Protein AF-A0A8T4I484-F1 (afdb_monomer_lite)

Sequence (75 aa):
QKARDAAAARGTSIHAYAEQLVAGEEVEAPEEWVGHIESCARVLDDWQIQPVVVERPVASRTWWYSGTPDVIGDV

pLDDT: mean 89.46, std 6.15, range [62.69, 98.19]

Foldseek 3Di:
DVVVVVVVVVVVVLLVLLLCVLVVHDDDDDPVNVVVNVVSNCVCVVQVWNFPFAQDWDADPPVGDIDGDRTDTDD

Structure (mmCIF, N/CA/C/O backbone):
data_AF-A0A8T4I484-F1
#
_entry.id   AF-A0A8T4I484-F1
#
loop_
_atom_site.group_PDB
_atom_site.id
_atom_site.type_symbol
_atom_site.label_atom_id
_atom_site.label_alt_id
_atom_site.label_comp_id
_atom_site.label_asym_id
_atom_site.label_entity_id
_atom_site.label_seq_id
_atom_site.pdbx_PDB_ins_code
_atom_site.Cartn_x
_atom_site.Cartn_y
_atom_site.Cartn_z
_atom_site.occupancy
_atom_site.B_iso_or_equiv
_atom_site.auth_seq_id
_atom_site.auth_comp_id
_atom_site.auth_asym_id
_atom_site.auth_atom_id
_atom_site.pdbx_PDB_model_num
ATOM 1 N N . GLN A 1 1 ? 8.717 17.851 14.791 1.00 62.69 1 GLN A N 1
ATOM 2 C CA . GLN A 1 1 ? 9.061 16.424 14.978 1.00 62.69 1 GLN A CA 1
ATOM 3 C C . GLN A 1 1 ? 7.832 15.577 15.319 1.00 62.69 1 GLN A C 1
ATOM 5 O O . GLN A 1 1 ? 7.362 14.894 14.429 1.00 62.69 1 GLN A O 1
ATOM 10 N N . LYS A 1 2 ? 7.225 15.708 16.515 1.00 70.75 2 LYS A N 1
ATOM 11 C CA . LYS A 1 2 ? 6.154 14.809 17.011 1.00 70.75 2 LYS A CA 1
ATOM 12 C C . LYS A 1 2 ? 4.979 14.551 16.052 1.00 70.75 2 LYS A C 1
ATOM 14 O O . LYS A 1 2 ? 4.573 13.411 15.895 1.00 70.75 2 LYS A O 1
ATOM 19 N N . ALA A 1 3 ? 4.458 15.586 15.388 1.00 74.88 3 ALA A N 1
ATOM 20 C CA . ALA A 1 3 ? 3.352 15.424 14.438 1.00 74.88 3 ALA A CA 1
ATOM 21 C C . ALA A 1 3 ? 3.741 14.606 13.190 1.00 74.88 3 ALA A C 1
ATOM 23 O O . ALA A 1 3 ? 2.926 13.850 12.675 1.00 74.88 3 ALA A O 1
ATOM 24 N N . ARG A 1 4 ? 4.999 14.717 12.734 1.00 81.69 4 ARG A N 1
ATOM 25 C CA . ARG A 1 4 ? 5.526 13.932 11.608 1.00 81.69 4 ARG A CA 1
ATOM 26 C C . ARG A 1 4 ? 5.606 12.456 11.974 1.00 81.69 4 ARG A C 1
ATOM 28 O O . ARG A 1 4 ? 5.208 11.612 11.187 1.00 81.69 4 ARG A O 1
ATOM 35 N N . ASP A 1 5 ? 6.114 12.172 13.167 1.00 77.44 5 ASP A N 1
ATOM 36 C CA . ASP A 1 5 ? 6.339 10.801 13.620 1.00 77.44 5 ASP A CA 1
ATOM 37 C C . ASP A 1 5 ? 5.002 10.093 13.891 1.00 77.44 5 ASP A C 1
ATOM 39 O O . ASP A 1 5 ? 4.831 8.938 13.516 1.00 77.44 5 ASP A O 1
ATOM 43 N N . ALA A 1 6 ? 4.014 10.816 14.431 1.00 77.94 6 ALA A N 1
ATOM 44 C CA . ALA A 1 6 ? 2.646 10.318 14.570 1.00 77.94 6 ALA A CA 1
ATOM 45 C C . ALA A 1 6 ? 1.980 10.047 13.209 1.00 77.94 6 ALA A C 1
ATOM 47 O O . ALA A 1 6 ? 1.346 9.009 13.027 1.00 77.94 6 ALA A O 1
ATOM 48 N N . ALA A 1 7 ? 2.148 10.949 12.235 1.00 78.56 7 ALA A N 1
ATOM 49 C CA . ALA A 1 7 ? 1.621 10.747 10.887 1.00 78.56 7 ALA A CA 1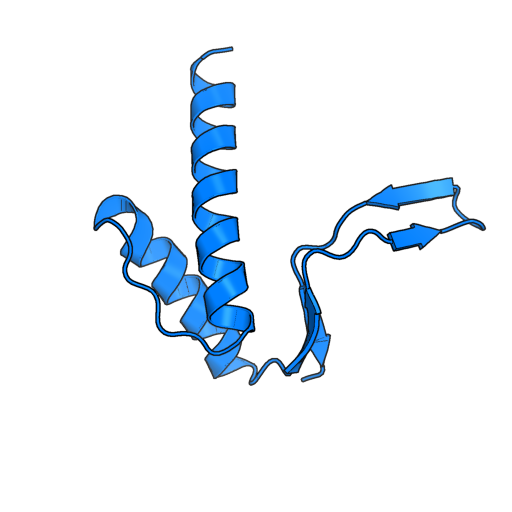
ATOM 50 C C . ALA A 1 7 ? 2.278 9.547 10.186 1.00 78.56 7 ALA A C 1
ATOM 52 O O . ALA A 1 7 ? 1.582 8.775 9.529 1.00 78.56 7 ALA A O 1
ATOM 53 N N . ALA A 1 8 ? 3.590 9.369 10.363 1.00 78.62 8 ALA A N 1
ATOM 54 C CA . ALA A 1 8 ? 4.326 8.224 9.836 1.00 78.62 8 ALA A CA 1
ATOM 55 C C . ALA A 1 8 ? 3.839 6.905 10.450 1.00 78.62 8 ALA A C 1
ATOM 57 O O . ALA A 1 8 ? 3.508 5.990 9.705 1.00 78.62 8 ALA A O 1
ATOM 58 N N . ALA A 1 9 ? 3.710 6.834 11.781 1.00 84.75 9 ALA A N 1
ATOM 59 C CA . ALA A 1 9 ? 3.201 5.643 12.465 1.00 84.75 9 ALA A CA 1
ATOM 60 C C . ALA A 1 9 ? 1.788 5.272 11.993 1.00 84.75 9 ALA A C 1
ATOM 62 O O . ALA A 1 9 ? 1.523 4.111 11.693 1.00 84.75 9 ALA A O 1
ATOM 63 N N . ARG A 1 10 ? 0.907 6.271 11.844 1.00 86.25 10 ARG A N 1
ATOM 64 C CA . ARG A 1 10 ? -0.442 6.066 11.306 1.00 86.25 10 ARG A CA 1
ATOM 65 C C . ARG A 1 10 ? -0.411 5.496 9.886 1.00 86.25 10 ARG A C 1
ATOM 67 O O . ARG A 1 10 ? -1.158 4.574 9.589 1.00 86.25 10 ARG A O 1
ATOM 74 N N . GLY A 1 11 ? 0.437 6.047 9.016 1.00 84.88 11 GLY A N 1
ATOM 75 C CA . GLY A 1 11 ? 0.607 5.547 7.650 1.00 84.88 11 GLY A CA 1
ATOM 76 C C . GLY A 1 11 ? 1.048 4.085 7.633 1.00 84.88 11 GLY A C 1
ATOM 77 O O . GLY A 1 11 ? 0.415 3.273 6.970 1.00 84.88 11 GLY A O 1
ATOM 78 N N . THR A 1 12 ? 2.053 3.730 8.437 1.00 88.12 12 THR A N 1
ATOM 79 C CA . THR A 1 12 ? 2.522 2.342 8.570 1.00 88.12 12 THR A CA 1
ATOM 80 C C . THR A 1 12 ? 1.407 1.392 9.003 1.00 88.12 12 THR A C 1
ATOM 82 O O . THR A 1 12 ? 1.265 0.322 8.421 1.00 88.12 12 THR A O 1
ATOM 85 N N . SER A 1 13 ? 0.588 1.781 9.985 1.00 89.50 13 SER A N 1
ATOM 86 C CA . SER A 1 13 ? -0.541 0.954 10.422 1.00 89.50 13 SER A CA 1
ATOM 87 C C . SER A 1 13 ? -1.563 0.740 9.307 1.00 89.50 13 SER A C 1
ATOM 89 O O . SER A 1 13 ? -1.999 -0.385 9.104 1.00 89.50 13 SER A O 1
ATOM 91 N N . ILE A 1 14 ? -1.916 1.787 8.557 1.00 90.38 14 ILE A N 1
ATOM 92 C CA . ILE A 1 14 ? -2.892 1.684 7.461 1.00 90.38 14 ILE A CA 1
ATOM 93 C C . ILE A 1 14 ? -2.378 0.761 6.343 1.00 90.38 14 ILE A C 1
ATOM 95 O O . ILE A 1 14 ? -3.145 -0.066 5.856 1.00 90.38 14 ILE A O 1
ATOM 99 N N . HIS A 1 15 ? -1.097 0.851 5.969 1.00 89.38 15 HIS A N 1
ATOM 100 C CA . HIS A 1 15 ? -0.523 -0.012 4.926 1.00 89.38 15 HIS A CA 1
ATOM 101 C C . HIS A 1 15 ? -0.515 -1.492 5.324 1.00 89.38 15 HIS A C 1
ATOM 103 O O . HIS A 1 15 ? -0.827 -2.333 4.491 1.00 89.38 15 HIS A O 1
ATOM 109 N N . ALA A 1 16 ? -0.292 -1.813 6.602 1.00 88.81 16 ALA A N 1
ATOM 110 C CA . ALA A 1 16 ? -0.376 -3.196 7.077 1.00 88.81 16 ALA A CA 1
ATOM 111 C C . ALA A 1 16 ? -1.781 -3.810 6.906 1.00 88.81 16 ALA A C 1
ATOM 113 O O . ALA A 1 16 ? -1.915 -5.014 6.700 1.00 88.81 16 ALA A O 1
ATOM 114 N N . TYR A 1 17 ? -2.841 -2.999 6.986 1.00 90.88 17 TYR A N 1
ATOM 115 C CA . TYR A 1 17 ? -4.206 -3.453 6.699 1.00 90.88 17 TYR A CA 1
ATOM 116 C C . TYR A 1 17 ? -4.495 -3.522 5.200 1.00 90.88 17 TYR A C 1
ATOM 118 O O . TYR A 1 17 ? -5.157 -4.450 4.745 1.00 90.88 17 TYR A O 1
ATOM 126 N N . ALA A 1 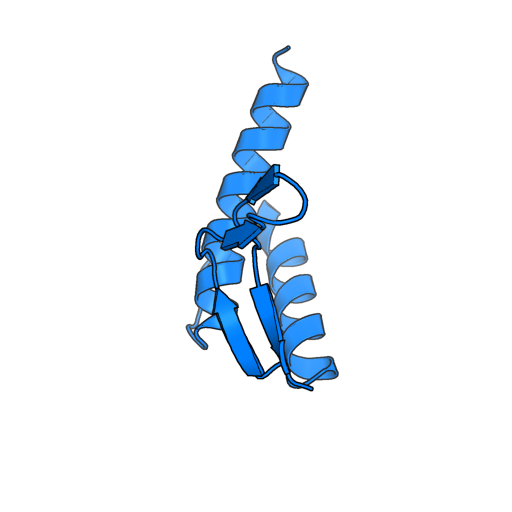18 ? -3.986 -2.563 4.426 1.00 88.12 18 ALA A N 1
ATOM 127 C CA . ALA A 1 18 ? -4.113 -2.584 2.973 1.00 88.12 18 ALA A CA 1
ATOM 128 C C . ALA A 1 18 ? -3.422 -3.813 2.357 1.00 88.12 18 ALA A C 1
ATOM 130 O O . ALA A 1 18 ? -3.972 -4.417 1.444 1.00 88.12 18 ALA A O 1
ATOM 131 N N . GLU A 1 19 ? -2.268 -4.227 2.888 1.00 89.81 19 GLU A N 1
ATOM 132 C CA . GLU A 1 19 ? -1.559 -5.442 2.467 1.00 89.81 19 GLU A CA 1
ATOM 133 C C . GLU A 1 19 ? -2.440 -6.697 2.599 1.00 89.81 19 GLU A C 1
ATOM 135 O O . GLU A 1 19 ? -2.540 -7.484 1.658 1.00 89.81 19 GLU A O 1
ATOM 140 N N . GLN A 1 20 ? -3.143 -6.843 3.727 1.00 89.75 20 GLN A N 1
ATOM 141 C CA . GLN A 1 20 ? -4.085 -7.945 3.965 1.00 89.75 20 GLN A CA 1
ATOM 142 C C . GLN A 1 20 ? -5.265 -7.907 2.982 1.00 89.75 20 GLN A C 1
ATOM 144 O O . GLN A 1 20 ? -5.607 -8.928 2.386 1.00 89.75 20 GLN A O 1
ATOM 149 N N . LEU A 1 21 ? -5.837 -6.722 2.730 1.00 89.75 21 LEU A N 1
ATOM 150 C CA . LEU A 1 21 ? -6.902 -6.568 1.731 1.00 89.75 21 LEU A CA 1
ATOM 151 C C . LEU A 1 21 ? -6.442 -6.971 0.327 1.00 89.75 21 LEU A C 1
ATOM 153 O O . LEU A 1 21 ? -7.166 -7.661 -0.386 1.00 89.75 21 LEU A O 1
ATOM 157 N N . VAL A 1 22 ? -5.233 -6.567 -0.073 1.00 89.50 22 VAL A N 1
ATOM 158 C CA . VAL A 1 22 ? -4.649 -6.937 -1.371 1.00 89.50 22 VAL A CA 1
ATOM 159 C C . VAL A 1 22 ? -4.442 -8.452 -1.471 1.00 89.50 22 VAL A C 1
ATOM 161 O O . VAL A 1 22 ? -4.600 -9.018 -2.550 1.00 89.50 22 VAL A O 1
ATOM 164 N N . ALA A 1 23 ? -4.136 -9.126 -0.360 1.00 86.12 23 ALA A N 1
ATOM 165 C CA . ALA A 1 23 ? -4.056 -10.585 -0.296 1.00 86.12 23 ALA A CA 1
ATOM 166 C C . ALA A 1 23 ? -5.432 -11.289 -0.345 1.00 86.12 23 ALA A C 1
ATOM 168 O O . ALA A 1 23 ? -5.481 -12.519 -0.420 1.00 86.12 23 ALA A O 1
ATOM 169 N N . GLY A 1 24 ? -6.538 -10.535 -0.345 1.00 84.56 24 GLY A N 1
ATOM 170 C CA . GLY A 1 24 ? -7.906 -11.056 -0.339 1.00 84.56 24 GLY A CA 1
ATOM 171 C C . GLY A 1 24 ? -8.402 -11.467 1.049 1.00 84.56 24 GLY A C 1
ATOM 172 O O . GLY A 1 24 ? -9.354 -12.241 1.150 1.00 84.56 24 GLY A O 1
ATOM 173 N N . GLU A 1 25 ? -7.751 -10.993 2.111 1.00 87.88 25 GLU A N 1
ATOM 174 C CA . GLU A 1 25 ? -8.130 -11.286 3.492 1.00 87.88 25 GLU A CA 1
ATOM 175 C C . GLU A 1 25 ? -9.189 -10.298 4.004 1.00 87.88 25 GLU A C 1
ATOM 177 O O . GLU A 1 25 ? -9.219 -9.124 3.629 1.00 87.88 25 GLU A O 1
ATOM 182 N N . GLU A 1 26 ? -10.058 -10.772 4.899 1.00 86.75 26 GLU A N 1
ATOM 183 C CA . GLU A 1 26 ? -10.957 -9.901 5.655 1.00 86.75 26 GLU A CA 1
ATOM 184 C C . GLU A 1 26 ? -10.203 -9.254 6.817 1.00 86.75 26 GLU A C 1
ATOM 186 O O . GLU A 1 26 ? -9.458 -9.913 7.544 1.00 86.75 26 GLU A O 1
ATOM 191 N N . VAL A 1 27 ? -10.422 -7.955 7.010 1.00 88.31 27 VAL A N 1
ATOM 192 C CA . VAL A 1 27 ? -9.659 -7.154 7.964 1.00 88.31 27 VAL A CA 1
ATOM 193 C C . VAL A 1 27 ? -10.587 -6.466 8.956 1.00 88.31 27 VAL A C 1
ATOM 195 O O . VAL A 1 27 ? -11.459 -5.688 8.574 1.00 88.31 27 VAL A O 1
ATOM 198 N N . GLU A 1 28 ? -10.337 -6.680 10.248 1.00 88.19 28 GLU A N 1
ATOM 199 C CA . GLU A 1 28 ? -10.932 -5.887 11.323 1.00 88.19 28 GLU A CA 1
ATOM 200 C C . GLU A 1 28 ? -9.985 -4.754 11.724 1.00 88.19 28 GLU A C 1
ATOM 202 O O . GLU A 1 28 ? -8.865 -4.982 12.191 1.00 88.19 28 GLU A O 1
ATOM 207 N N . ALA A 1 29 ? -10.442 -3.514 11.565 1.00 85.06 29 ALA A N 1
ATOM 208 C CA . ALA A 1 29 ? -9.651 -2.334 11.875 1.00 85.06 29 ALA A CA 1
ATOM 209 C C . ALA A 1 29 ? -10.359 -1.389 12.854 1.00 85.06 29 ALA A C 1
ATOM 211 O O . ALA A 1 29 ? -11.589 -1.311 12.865 1.00 85.06 29 ALA A O 1
ATOM 212 N N . PRO A 1 30 ? -9.595 -0.627 13.659 1.00 88.44 30 PRO A N 1
ATOM 213 C CA . PRO A 1 30 ? -10.129 0.450 14.483 1.00 88.44 30 PRO A CA 1
ATOM 214 C C . PRO A 1 30 ? -10.972 1.447 13.682 1.00 88.44 30 PRO A C 1
ATOM 216 O O . PRO A 1 30 ? -10.613 1.811 12.562 1.00 88.44 30 PRO A O 1
ATOM 219 N N . GLU A 1 31 ? -12.046 1.953 14.298 1.00 89.12 31 GLU A N 1
ATOM 220 C CA . GLU A 1 31 ? -13.022 2.874 13.688 1.00 89.12 31 GLU A CA 1
ATOM 221 C C . GLU A 1 31 ? -12.363 4.078 12.993 1.00 89.12 31 GLU A C 1
ATOM 223 O O . GLU A 1 31 ? -12.753 4.479 11.899 1.00 89.12 31 GLU A O 1
ATOM 228 N N . GLU A 1 32 ? -11.295 4.612 13.585 1.00 87.50 32 GLU A N 1
ATOM 229 C CA . GLU A 1 32 ? -10.531 5.741 13.046 1.00 87.50 32 GLU A CA 1
ATOM 230 C C . GLU A 1 32 ? -9.829 5.465 11.703 1.00 87.50 32 GLU A C 1
ATOM 232 O O . GLU A 1 32 ? -9.467 6.412 10.994 1.00 87.50 32 GLU A O 1
ATOM 237 N N . TRP A 1 33 ? -9.622 4.196 11.337 1.00 88.75 33 TRP A N 1
ATOM 238 C CA . TRP A 1 33 ? -8.950 3.787 10.098 1.00 88.75 33 TRP A CA 1
ATOM 239 C C . TRP A 1 33 ? -9.895 3.159 9.074 1.00 88.75 33 TRP A C 1
ATOM 241 O O . TRP A 1 33 ? -9.513 3.060 7.907 1.00 88.75 33 TRP A O 1
ATOM 251 N N . VAL A 1 34 ? -11.130 2.822 9.468 1.00 89.19 34 VAL A N 1
ATOM 252 C CA . VAL A 1 34 ? -12.142 2.192 8.600 1.00 89.19 34 VAL A CA 1
ATOM 253 C C . VAL A 1 34 ? -12.304 2.956 7.289 1.00 89.19 34 VAL A C 1
ATOM 255 O O . VAL A 1 34 ? -12.203 2.362 6.224 1.00 89.19 34 VAL A O 1
ATOM 258 N N . GLY A 1 35 ? -12.429 4.286 7.336 1.00 90.88 35 GLY A N 1
ATOM 259 C CA . GLY A 1 35 ? -12.589 5.087 6.117 1.00 90.88 35 GLY A CA 1
ATOM 260 C C . GLY A 1 35 ? -11.409 4.993 5.134 1.00 90.88 35 GLY A C 1
ATOM 261 O O . GLY A 1 35 ? -11.616 5.068 3.925 1.00 90.88 35 GLY A O 1
ATOM 262 N N . HIS A 1 36 ? -10.176 4.802 5.623 1.00 91.12 36 HIS A N 1
ATOM 263 C CA . HIS A 1 36 ? -9.001 4.606 4.756 1.00 91.12 36 HIS A CA 1
ATOM 264 C C . HIS A 1 36 ? -9.003 3.212 4.132 1.00 91.12 36 HIS A C 1
ATOM 266 O O . HIS A 1 36 ? -8.727 3.065 2.944 1.00 91.12 36 HIS A O 1
ATOM 272 N N . ILE A 1 37 ? -9.353 2.206 4.928 1.00 89.69 37 ILE A N 1
ATOM 273 C CA . ILE A 1 37 ? -9.365 0.796 4.531 1.00 89.69 37 ILE A CA 1
ATOM 274 C C . ILE A 1 37 ? -10.493 0.532 3.529 1.00 89.69 37 ILE A C 1
ATOM 276 O O . ILE A 1 37 ? -10.245 -0.037 2.472 1.00 89.69 37 ILE A O 1
ATOM 280 N N . GLU A 1 38 ? -11.696 1.054 3.777 1.00 91.88 38 GLU A N 1
ATOM 281 C CA . GLU A 1 38 ? -12.817 0.995 2.831 1.00 91.88 38 GLU A CA 1
ATOM 282 C C . GLU A 1 38 ? -12.502 1.699 1.510 1.00 91.88 38 GLU A C 1
ATOM 284 O O . GLU A 1 38 ? -12.921 1.246 0.446 1.00 91.88 38 GLU A O 1
ATOM 289 N N . SER A 1 39 ? -11.783 2.825 1.561 1.00 92.44 39 SER A N 1
ATOM 290 C CA . SER A 1 39 ? -11.354 3.517 0.346 1.00 92.44 39 SER A CA 1
ATOM 291 C C . SER A 1 39 ? -10.337 2.693 -0.438 1.00 92.44 39 SER A C 1
ATOM 293 O O . SER A 1 39 ? -10.353 2.741 -1.665 1.00 92.44 39 SER A O 1
ATOM 295 N N . CYS A 1 40 ? -9.456 1.963 0.248 1.00 91.12 40 CYS A N 1
ATOM 296 C CA . CYS A 1 40 ? -8.496 1.067 -0.383 1.00 91.12 40 CYS A CA 1
ATOM 297 C C . CYS A 1 40 ? -9.208 -0.125 -1.039 1.00 91.12 40 CYS A C 1
ATOM 299 O O . CYS A 1 40 ? -9.009 -0.359 -2.228 1.00 91.12 40 CYS A O 1
ATOM 301 N N . ALA A 1 41 ? -10.118 -0.787 -0.315 1.00 90.81 41 ALA A N 1
ATOM 302 C CA . ALA A 1 41 ? -10.948 -1.872 -0.842 1.00 90.81 41 ALA A CA 1
ATOM 303 C C . ALA A 1 41 ? -11.728 -1.441 -2.094 1.00 90.81 41 ALA A C 1
ATOM 305 O O . ALA A 1 41 ? -11.692 -2.127 -3.109 1.00 90.81 41 ALA A O 1
ATOM 306 N N . ARG A 1 42 ? -12.331 -0.243 -2.073 1.00 93.44 42 ARG A N 1
ATOM 307 C CA . ARG A 1 42 ? -13.029 0.314 -3.243 1.00 93.44 42 ARG A CA 1
ATOM 308 C C . ARG A 1 42 ? -12.140 0.427 -4.477 1.00 93.44 42 ARG A C 1
ATOM 310 O O . ARG A 1 42 ? -12.591 0.110 -5.565 1.00 93.44 42 ARG A O 1
ATOM 317 N N . VAL A 1 43 ? -10.889 0.862 -4.327 1.00 90.44 43 VAL A N 1
ATOM 318 C CA . VAL A 1 43 ? -9.955 0.941 -5.462 1.00 90.44 43 VAL A CA 1
ATOM 319 C C . VAL A 1 43 ? -9.621 -0.451 -5.995 1.00 90.44 43 VAL A C 1
ATOM 321 O O . VAL A 1 43 ? -9.584 -0.631 -7.210 1.00 90.44 43 VAL A O 1
ATOM 324 N N . LEU A 1 44 ? -9.399 -1.428 -5.110 1.00 90.25 44 LEU A N 1
ATOM 325 C CA . LEU A 1 44 ? -9.133 -2.812 -5.511 1.00 90.25 44 LEU A CA 1
ATOM 326 C C . LEU A 1 44 ? -10.320 -3.408 -6.276 1.00 90.25 44 LEU A C 1
ATOM 328 O O . LEU A 1 44 ? -10.115 -4.009 -7.329 1.00 90.25 44 LEU A O 1
ATOM 332 N N . ASP A 1 45 ? -11.541 -3.169 -5.798 1.00 90.62 45 ASP A N 1
ATOM 333 C CA . ASP A 1 45 ? -12.772 -3.658 -6.416 1.00 90.62 45 ASP A CA 1
ATOM 334 C C . ASP A 1 45 ? -13.095 -2.937 -7.731 1.00 90.62 45 ASP A C 1
ATOM 336 O O . ASP A 1 45 ? -13.364 -3.590 -8.739 1.00 90.62 45 ASP A O 1
ATOM 340 N N . ASP A 1 46 ? -13.037 -1.605 -7.768 1.00 94.94 46 ASP A N 1
ATOM 341 C CA . ASP A 1 46 ? -13.395 -0.817 -8.958 1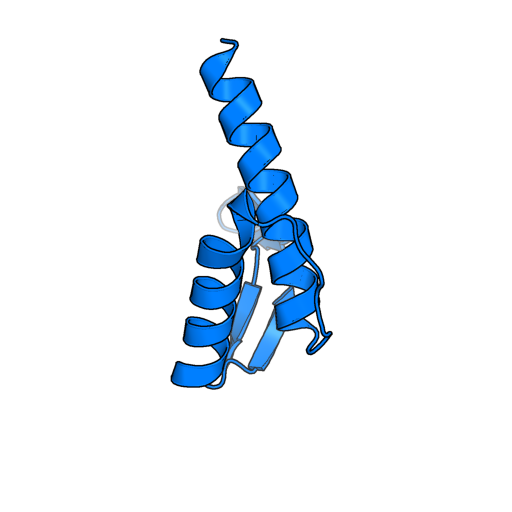.00 94.94 46 ASP A CA 1
ATOM 342 C C . ASP A 1 46 ? -12.493 -1.151 -10.157 1.00 94.94 46 ASP A C 1
ATOM 344 O O . ASP A 1 46 ? -12.935 -1.121 -11.307 1.00 94.94 46 ASP A O 1
ATOM 348 N N . TRP A 1 47 ? -11.228 -1.473 -9.884 1.00 91.94 47 TRP A N 1
ATOM 349 C CA . TRP A 1 47 ? -10.212 -1.762 -10.896 1.00 91.94 47 TRP A CA 1
ATOM 350 C C . TRP A 1 47 ? -9.896 -3.254 -11.026 1.00 91.94 47 TRP A C 1
ATOM 352 O O . TRP A 1 47 ? -9.095 -3.617 -11.880 1.00 91.94 47 TRP A O 1
ATOM 362 N N . GLN A 1 48 ? -10.512 -4.107 -10.198 1.00 91.69 48 GLN A N 1
ATOM 363 C CA . GLN A 1 48 ? -10.278 -5.557 -10.149 1.00 91.69 48 GLN A CA 1
ATOM 364 C C . GLN A 1 48 ? -8.783 -5.924 -10.101 1.00 91.69 48 GLN A C 1
ATOM 366 O O . GLN A 1 48 ? -8.346 -6.895 -10.725 1.00 91.69 48 GLN A O 1
ATOM 371 N N . ILE A 1 49 ? -7.997 -5.137 -9.357 1.00 90.88 49 ILE A N 1
ATOM 372 C CA . ILE A 1 49 ? -6.531 -5.201 -9.369 1.00 90.88 49 ILE A CA 1
ATOM 373 C C . ILE A 1 49 ? -6.065 -6.607 -8.990 1.00 90.88 49 ILE A C 1
ATOM 375 O O . ILE A 1 49 ? -6.346 -7.092 -7.896 1.00 90.88 49 ILE A O 1
ATOM 379 N N . GLN A 1 50 ? -5.294 -7.237 -9.876 1.00 92.12 50 GLN A N 1
ATOM 380 C CA . GLN A 1 50 ? -4.644 -8.518 -9.613 1.00 92.12 50 GLN A CA 1
ATOM 381 C C . GLN A 1 50 ? -3.210 -8.270 -9.128 1.00 92.12 50 GLN A C 1
ATOM 383 O O . GLN A 1 50 ? -2.372 -7.822 -9.918 1.0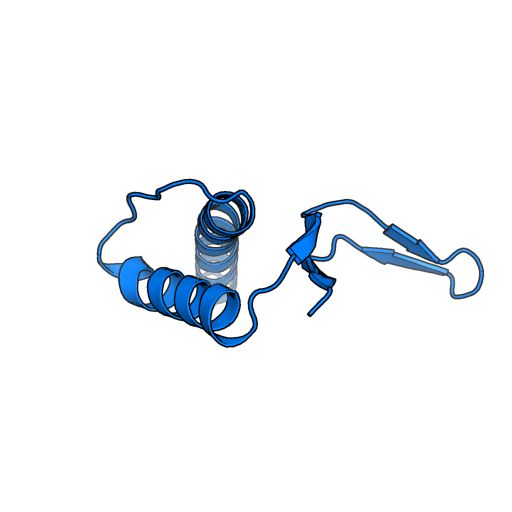0 92.12 50 GLN A O 1
ATOM 388 N N . PRO A 1 51 ? -2.879 -8.527 -7.851 1.00 91.25 51 PRO A N 1
ATOM 389 C CA . PRO A 1 51 ? -1.555 -8.226 -7.321 1.00 91.25 51 PRO A CA 1
ATOM 390 C C . PRO A 1 51 ? -0.465 -9.101 -7.953 1.00 91.25 51 PRO A C 1
ATOM 392 O O . PRO A 1 51 ? -0.520 -10.329 -7.925 1.00 91.25 51 PRO A O 1
ATOM 395 N N . VAL A 1 52 ? 0.574 -8.454 -8.484 1.00 93.50 52 VAL A N 1
ATOM 396 C CA . VAL A 1 52 ? 1.772 -9.093 -9.060 1.00 93.50 52 VAL A CA 1
ATOM 397 C C . VAL A 1 52 ? 2.960 -8.984 -8.100 1.00 93.50 52 VAL A C 1
ATOM 399 O O . VAL A 1 52 ? 3.759 -9.916 -7.964 1.00 93.50 52 VAL A O 1
ATOM 402 N N . VAL A 1 53 ? 3.098 -7.840 -7.428 1.00 91.81 53 VAL A N 1
ATOM 403 C CA . VAL A 1 53 ? 4.111 -7.580 -6.398 1.00 91.81 53 VAL A CA 1
ATOM 404 C C . VAL A 1 53 ? 3.448 -6.833 -5.247 1.00 91.81 53 VAL A C 1
ATOM 406 O O . VAL A 1 53 ? 2.811 -5.818 -5.492 1.00 91.81 53 VAL A O 1
ATOM 409 N N . VAL A 1 54 ? 3.630 -7.301 -4.013 1.00 92.62 54 VAL A N 1
ATOM 410 C CA . VAL A 1 54 ? 3.119 -6.662 -2.788 1.00 92.62 54 VAL A CA 1
ATOM 411 C C . VAL A 1 54 ? 4.274 -6.554 -1.799 1.00 92.62 54 VAL A C 1
ATOM 413 O O . VAL A 1 54 ? 4.979 -7.549 -1.606 1.00 92.62 54 VAL A O 1
ATOM 416 N N . GLU A 1 55 ? 4.527 -5.353 -1.272 1.00 91.56 55 GLU A N 1
ATOM 417 C CA . GLU A 1 55 ? 5.533 -5.060 -0.229 1.00 91.56 55 GLU A CA 1
ATOM 418 C C . GLU A 1 55 ? 6.924 -5.692 -0.462 1.00 91.56 55 GLU A C 1
ATOM 420 O O . GLU A 1 55 ? 7.666 -6.052 0.459 1.00 91.56 55 GLU A O 1
ATOM 425 N N . ARG A 1 56 ? 7.328 -5.837 -1.733 1.00 92.69 56 ARG A N 1
ATOM 426 C CA . ARG A 1 56 ? 8.575 -6.528 -2.093 1.00 92.69 56 ARG A CA 1
ATOM 427 C C . ARG A 1 56 ? 9.668 -5.550 -2.507 1.00 92.69 56 ARG A C 1
ATOM 429 O O . ARG A 1 56 ? 9.464 -4.816 -3.471 1.00 92.69 56 ARG A O 1
ATOM 436 N N . PRO A 1 57 ? 10.870 -5.597 -1.902 1.00 95.94 57 PRO A N 1
ATOM 437 C CA . PRO A 1 57 ? 11.979 -4.749 -2.320 1.00 95.94 57 PRO A CA 1
ATOM 438 C C . PRO A 1 57 ? 12.328 -4.935 -3.801 1.00 95.94 57 PRO A C 1
ATOM 440 O O . PRO A 1 57 ? 12.553 -6.054 -4.274 1.00 95.94 57 PRO A O 1
ATOM 443 N N . VAL A 1 58 ? 12.428 -3.822 -4.522 1.00 95.94 58 VAL A N 1
ATOM 444 C CA . VAL A 1 58 ? 12.878 -3.760 -5.916 1.00 95.94 58 VAL A CA 1
ATOM 445 C C . VAL A 1 58 ? 14.050 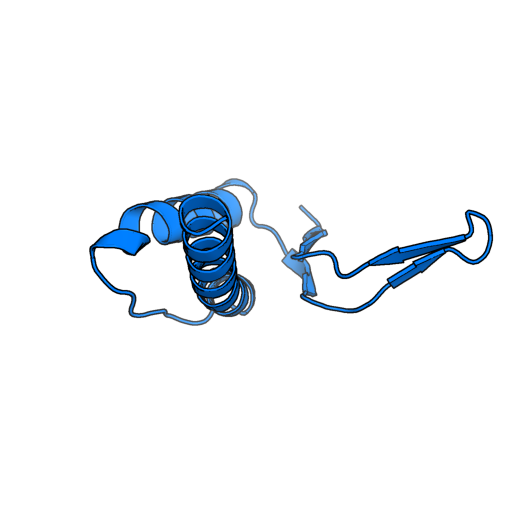-2.796 -6.048 1.00 95.94 58 VAL A C 1
ATOM 447 O O . VAL A 1 58 ? 14.206 -1.847 -5.277 1.00 95.94 58 VAL A O 1
ATOM 450 N N . ALA A 1 59 ? 14.894 -3.036 -7.047 1.00 96.88 59 ALA A N 1
ATOM 451 C CA . ALA A 1 59 ? 16.022 -2.166 -7.338 1.00 96.88 59 ALA A CA 1
ATOM 452 C C . ALA A 1 59 ? 16.293 -2.089 -8.840 1.00 96.88 59 ALA A C 1
ATOM 454 O O . ALA A 1 59 ? 16.304 -3.105 -9.539 1.00 96.88 59 ALA A O 1
ATOM 455 N N . SER A 1 60 ? 16.580 -0.882 -9.319 1.00 96.81 60 SER A N 1
ATOM 456 C CA . SER A 1 60 ? 17.070 -0.637 -10.671 1.00 96.81 60 SER A CA 1
ATOM 457 C C . SER A 1 60 ? 18.584 -0.471 -10.645 1.00 96.81 60 SER A C 1
ATOM 459 O O . SER A 1 60 ? 19.105 0.499 -10.100 1.00 96.81 60 SER A O 1
ATOM 461 N N . ARG A 1 61 ? 19.308 -1.396 -11.283 1.00 96.69 61 ARG A N 1
ATOM 462 C CA . ARG A 1 61 ? 20.774 -1.302 -11.435 1.00 96.69 61 ARG A CA 1
ATOM 463 C C . ARG A 1 61 ? 21.195 -0.306 -12.515 1.00 96.69 61 ARG A C 1
ATOM 465 O O . ARG A 1 61 ? 22.316 0.181 -12.491 1.00 96.69 61 ARG A O 1
ATOM 472 N N . THR A 1 62 ? 20.300 -0.001 -13.451 1.00 98.19 62 THR A N 1
ATOM 473 C CA . THR A 1 62 ? 20.536 0.988 -14.510 1.00 98.19 62 THR A CA 1
ATOM 474 C C . THR A 1 62 ? 20.424 2.407 -13.967 1.00 98.19 62 THR A C 1
ATOM 476 O O . THR A 1 62 ? 21.252 3.254 -14.279 1.00 98.19 62 THR A O 1
ATOM 479 N N . TRP A 1 63 ? 19.420 2.654 -13.121 1.00 96.75 63 TRP A N 1
ATOM 480 C CA . TRP A 1 63 ? 19.089 3.990 -12.609 1.00 96.75 63 TRP A CA 1
ATOM 481 C C . TRP A 1 63 ? 19.491 4.208 -11.147 1.00 96.75 63 TRP A C 1
ATOM 483 O O . TRP A 1 63 ? 19.289 5.297 -10.624 1.00 96.75 63 TRP A O 1
ATOM 493 N N . TRP A 1 64 ? 20.067 3.190 -10.500 1.00 96.25 64 TRP A N 1
ATOM 494 C CA . TRP A 1 64 ? 20.640 3.258 -9.152 1.00 96.25 64 TRP A CA 1
ATOM 495 C C . TRP A 1 64 ? 19.664 3.740 -8.071 1.00 96.25 64 TRP A C 1
ATOM 497 O O . TRP A 1 64 ? 20.036 4.483 -7.166 1.00 96.25 64 TRP A O 1
ATOM 507 N N . TYR A 1 65 ? 18.416 3.275 -8.136 1.00 96.56 65 TYR A N 1
ATOM 508 C CA . TYR A 1 65 ? 17.440 3.461 -7.064 1.00 96.56 65 TYR A CA 1
ATOM 509 C C . TYR A 1 65 ? 16.906 2.117 -6.578 1.00 96.56 65 TYR A C 1
ATOM 511 O O . TYR A 1 65 ? 16.896 1.121 -7.308 1.00 96.56 65 TYR A O 1
ATOM 519 N N . SER A 1 66 ? 16.425 2.110 -5.342 1.00 97.25 66 SER A N 1
ATOM 520 C CA . SER A 1 66 ? 15.713 0.987 -4.745 1.00 97.25 66 SER A CA 1
ATOM 521 C C . SER A 1 66 ? 14.564 1.490 -3.887 1.00 97.25 66 SER A C 1
ATOM 523 O O . SER A 1 66 ? 14.605 2.615 -3.390 1.00 97.25 66 SER A O 1
ATOM 525 N N . GLY A 1 67 ? 13.571 0.638 -3.680 1.00 96.25 67 GLY A N 1
ATOM 526 C CA . GLY A 1 67 ? 12.455 0.908 -2.786 1.00 96.25 67 GLY A CA 1
ATOM 527 C C . GLY A 1 67 ? 11.567 -0.317 -2.634 1.00 96.25 67 GLY A C 1
ATOM 528 O O . GLY A 1 67 ? 11.788 -1.336 -3.288 1.00 96.25 67 GLY A O 1
ATOM 529 N N . THR A 1 68 ? 10.566 -0.191 -1.778 1.00 95.69 68 THR A N 1
ATOM 530 C CA . THR A 1 68 ? 9.509 -1.184 -1.609 1.00 95.69 68 THR A CA 1
ATOM 531 C C . THR A 1 68 ? 8.216 -0.533 -2.090 1.00 95.69 68 THR A C 1
ATOM 533 O O . THR A 1 68 ? 7.762 0.406 -1.442 1.00 95.69 68 THR A O 1
ATOM 536 N N . PRO A 1 69 ? 7.690 -0.900 -3.270 1.00 94.25 69 PRO A N 1
ATOM 537 C CA . PRO A 1 69 ? 6.354 -0.491 -3.668 1.00 94.25 69 PRO A CA 1
ATOM 538 C C . PRO A 1 69 ? 5.322 -1.178 -2.772 1.00 94.25 69 PRO A C 1
ATOM 540 O O . PRO A 1 69 ? 5.491 -2.355 -2.454 1.00 94.25 69 PRO A O 1
ATOM 543 N N . ASP A 1 70 ? 4.242 -0.465 -2.455 1.00 91.56 70 ASP A N 1
ATOM 544 C CA . ASP A 1 70 ? 3.108 -1.031 -1.716 1.00 91.56 70 ASP A CA 1
ATOM 545 C C . ASP A 1 70 ? 2.475 -2.171 -2.532 1.00 91.56 70 ASP A C 1
ATOM 547 O O . ASP A 1 70 ? 2.419 -3.321 -2.098 1.00 91.56 70 ASP A O 1
ATOM 551 N N . VAL A 1 71 ? 2.088 -1.871 -3.780 1.00 92.06 71 VAL A N 1
ATOM 552 C CA . VAL A 1 71 ? 1.540 -2.846 -4.728 1.00 92.06 71 VAL A CA 1
ATOM 553 C C . VAL A 1 71 ? 1.903 -2.506 -6.177 1.00 92.06 71 VAL A C 1
ATOM 555 O O . VAL A 1 71 ? 1.924 -1.346 -6.589 1.00 92.06 71 VAL A O 1
ATOM 558 N N . ILE A 1 72 ? 2.177 -3.540 -6.968 1.00 93.38 72 ILE A N 1
ATOM 559 C CA . ILE A 1 72 ? 2.177 -3.523 -8.433 1.00 93.38 72 ILE A CA 1
ATOM 560 C C . ILE A 1 72 ? 1.169 -4.586 -8.855 1.00 93.38 72 ILE A C 1
ATOM 562 O O . ILE A 1 72 ? 1.339 -5.753 -8.499 1.00 93.38 72 ILE A O 1
ATOM 566 N N . GLY A 1 73 ? 0.138 -4.197 -9.597 1.00 91.75 73 GLY A N 1
ATOM 567 C CA . GLY A 1 73 ? -0.921 -5.099 -10.041 1.00 91.75 73 GLY A CA 1
ATOM 568 C C . GLY A 1 73 ? -1.271 -4.925 -11.514 1.00 91.75 73 GLY A C 1
ATOM 569 O O . GLY A 1 73 ? -0.896 -3.925 -12.128 1.00 91.75 73 GLY A O 1
ATOM 570 N N . ASP A 1 74 ? -1.952 -5.930 -12.053 1.00 92.62 74 ASP A N 1
ATOM 571 C CA . ASP A 1 74 ? -2.541 -5.939 -13.396 1.00 92.62 74 ASP A CA 1
ATOM 572 C C . ASP A 1 74 ? -4.039 -5.593 -13.324 1.00 92.62 74 ASP A C 1
ATOM 574 O O . ASP A 1 74 ? -4.649 -5.772 -12.262 1.00 92.62 74 ASP A O 1
ATOM 578 N N . VAL A 1 75 ? -4.612 -5.087 -14.422 1.00 84.75 75 VAL A N 1
ATOM 579 C CA . VAL A 1 75 ? -6.018 -4.632 -14.522 1.00 84.75 75 VAL A CA 1
ATOM 580 C C . VAL A 1 75 ? -6.693 -5.095 -15.809 1.00 84.75 75 VAL A C 1
ATOM 582 O O . VAL A 1 75 ? -6.033 -5.085 -16.872 1.00 84.75 75 VAL A O 1
#

Radius of gyration: 14.35 Å; chains: 1; bounding box: 34×28×32 Å

S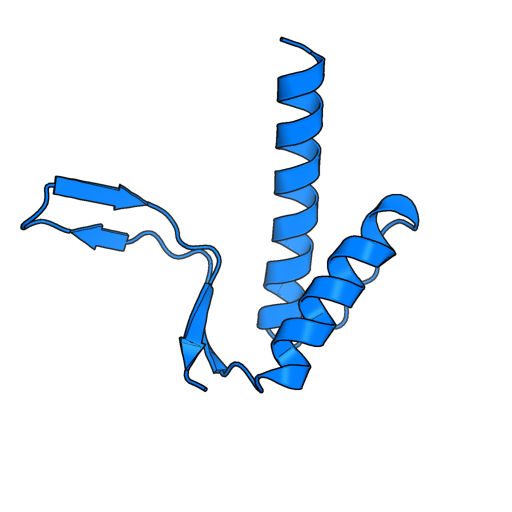econdary structure (DSSP, 8-state):
-HHHHHHHHHHHHHHHHHHHHHTT------HHHHHHHHHHHHHHHHHT-EEEEES--EEETTTTEEE--SEEEE-